Protein AF-A0A7S0SVK6-F1 (afdb_monomer_lite)

Radius of gyration: 20.69 Å; chains: 1; bounding box: 43×35×53 Å

Organism: NCBI:txid81844

Structure (mmCIF, N/CA/C/O backbone):
data_AF-A0A7S0SVK6-F1
#
_entry.id   AF-A0A7S0SVK6-F1
#
loop_
_atom_site.group_PDB
_atom_site.id
_atom_site.type_symbol
_atom_site.label_atom_id
_atom_site.label_alt_id
_atom_site.label_comp_id
_atom_site.label_asym_id
_atom_site.label_entity_id
_atom_site.label_seq_id
_atom_site.pdbx_PDB_ins_code
_atom_site.Cartn_x
_atom_site.Cartn_y
_atom_site.Cartn_z
_atom_site.occupancy
_atom_site.B_iso_or_equiv
_atom_site.auth_seq_id
_atom_site.auth_comp_id
_atom_site.auth_asym_id
_atom_site.auth_atom_id
_atom_site.pdbx_PDB_model_num
ATOM 1 N N . ALA A 1 1 ? 7.066 -21.966 -25.625 1.00 37.12 1 ALA A N 1
ATOM 2 C CA . ALA A 1 1 ? 6.124 -20.971 -25.089 1.00 37.12 1 ALA A CA 1
ATOM 3 C C . ALA A 1 1 ? 6.924 -19.694 -24.963 1.00 37.12 1 ALA A C 1
ATOM 5 O O . ALA A 1 1 ? 7.660 -19.529 -23.998 1.00 37.12 1 ALA A O 1
ATOM 6 N N . ASP A 1 2 ? 6.929 -18.924 -26.043 1.00 34.16 2 ASP A N 1
ATOM 7 C CA . ASP A 1 2 ? 7.675 -17.676 -26.149 1.00 34.16 2 ASP A CA 1
ATOM 8 C C . ASP A 1 2 ? 7.061 -16.615 -25.225 1.00 34.16 2 ASP A C 1
ATOM 10 O O . ASP A 1 2 ? 5.838 -16.610 -25.050 1.00 34.16 2 ASP A O 1
ATOM 14 N N . PRO A 1 3 ? 7.871 -15.734 -24.615 1.00 40.06 3 PRO A N 1
ATOM 15 C CA . PRO A 1 3 ? 7.344 -14.595 -23.880 1.00 40.06 3 PRO A CA 1
ATOM 16 C C . PRO A 1 3 ? 6.634 -13.667 -24.871 1.00 40.06 3 PRO A C 1
ATOM 18 O O . PRO A 1 3 ? 7.133 -13.448 -25.975 1.00 40.06 3 PRO A O 1
ATOM 21 N N . GLU A 1 4 ? 5.465 -13.148 -24.491 1.00 41.59 4 GLU A N 1
ATOM 22 C CA . GLU A 1 4 ? 4.710 -12.183 -25.291 1.00 41.59 4 GLU A CA 1
ATOM 23 C C . GLU A 1 4 ? 5.617 -11.022 -25.712 1.00 41.59 4 GLU A C 1
ATOM 25 O O . GLU A 1 4 ? 5.994 -10.155 -24.922 1.00 41.59 4 GLU A O 1
ATOM 30 N N . VAL A 1 5 ? 5.981 -11.026 -26.993 1.00 46.47 5 VAL A N 1
ATOM 31 C CA . VAL A 1 5 ? 6.586 -9.888 -27.670 1.00 46.47 5 VAL A CA 1
ATOM 32 C C . VAL A 1 5 ? 5.540 -8.779 -27.653 1.00 46.47 5 VAL A C 1
ATOM 34 O O . VAL A 1 5 ? 4.442 -8.951 -28.184 1.00 46.47 5 VAL A O 1
ATOM 37 N N . GLY A 1 6 ? 5.886 -7.669 -26.996 1.00 41.44 6 GLY A N 1
ATOM 38 C CA . GLY A 1 6 ? 5.045 -6.485 -26.857 1.00 41.44 6 GLY A CA 1
ATOM 39 C C . GLY A 1 6 ? 4.351 -6.110 -28.167 1.00 41.44 6 GLY A C 1
ATOM 40 O O . GLY A 1 6 ? 4.961 -6.119 -29.237 1.00 41.44 6 GLY A O 1
ATOM 41 N N . GLY A 1 7 ? 3.052 -5.830 -28.048 1.00 39.84 7 GLY A N 1
ATOM 42 C CA . GLY A 1 7 ? 2.105 -5.690 -29.147 1.00 39.84 7 GLY A CA 1
ATOM 43 C C . GLY A 1 7 ? 2.535 -4.746 -30.271 1.00 39.84 7 GLY A C 1
ATOM 44 O O . GLY A 1 7 ? 3.264 -3.774 -30.077 1.00 39.84 7 GLY A O 1
ATOM 45 N N . ALA A 1 8 ? 2.033 -5.070 -31.464 1.00 43.22 8 ALA A N 1
ATOM 46 C CA . ALA A 1 8 ? 2.307 -4.418 -32.735 1.00 43.22 8 ALA A CA 1
ATOM 47 C C . ALA A 1 8 ? 2.336 -2.879 -32.659 1.00 43.22 8 ALA A C 1
ATOM 49 O O . ALA A 1 8 ? 1.443 -2.220 -32.125 1.00 43.22 8 ALA A O 1
ATOM 50 N N . SER A 1 9 ? 3.384 -2.329 -33.266 1.00 50.06 9 SER A N 1
ATOM 51 C CA . SER A 1 9 ? 3.727 -0.917 -33.381 1.00 50.06 9 SER A CA 1
ATOM 52 C C . SER A 1 9 ? 2.661 -0.095 -34.117 1.00 50.06 9 SER A C 1
ATOM 54 O O . SER A 1 9 ? 2.775 0.152 -35.319 1.00 50.06 9 SER A O 1
ATOM 56 N N . ASN A 1 10 ? 1.658 0.409 -33.403 1.00 54.50 10 ASN A N 1
ATOM 57 C CA . ASN A 1 10 ? 0.976 1.624 -33.839 1.00 54.50 10 ASN A CA 1
ATOM 58 C C . ASN A 1 10 ? 1.903 2.796 -33.509 1.00 54.50 10 ASN A C 1
ATOM 60 O O . ASN A 1 10 ? 2.050 3.171 -32.347 1.00 54.50 10 ASN A O 1
ATOM 64 N N . ALA A 1 11 ? 2.586 3.329 -34.526 1.00 58.47 11 ALA A N 1
ATOM 65 C CA . ALA A 1 11 ? 3.457 4.485 -34.371 1.00 58.47 11 ALA A CA 1
ATOM 66 C C . ALA A 1 11 ? 2.649 5.636 -33.755 1.00 58.47 11 ALA A C 1
ATOM 68 O O . ALA A 1 11 ? 1.726 6.167 -34.375 1.00 58.47 11 ALA A O 1
ATOM 69 N N . LEU A 1 12 ? 2.971 5.987 -32.509 1.00 62.97 12 LEU A N 1
ATOM 70 C CA . LEU A 1 12 ? 2.343 7.110 -31.828 1.00 62.97 12 LEU A CA 1
ATOM 71 C C . LEU A 1 12 ? 2.578 8.379 -32.665 1.00 62.97 12 LEU A C 1
ATOM 73 O O . LEU A 1 12 ? 3.658 8.529 -33.240 1.00 62.97 12 LEU A O 1
ATOM 77 N N . PRO A 1 13 ? 1.618 9.318 -32.726 1.00 71.25 13 PRO A N 1
ATOM 78 C CA . PRO A 1 13 ? 1.714 10.519 -33.564 1.00 71.25 13 PRO A CA 1
ATOM 79 C C . PRO A 1 13 ? 2.940 11.402 -33.259 1.00 71.25 13 PRO A C 1
ATOM 81 O O . PRO A 1 13 ? 3.300 12.258 -34.059 1.00 71.25 13 PRO A O 1
ATOM 84 N N . CYS A 1 14 ? 3.614 11.175 -32.128 1.00 64.00 14 CYS A N 1
ATOM 85 C CA . CYS A 1 14 ? 4.846 11.842 -31.717 1.00 64.00 14 CYS A CA 1
ATOM 86 C C . CYS A 1 14 ? 6.124 10.998 -31.880 1.00 64.00 14 CYS A C 1
ATOM 88 O O . CYS A 1 14 ? 7.193 11.477 -31.514 1.00 64.00 14 CYS A O 1
ATOM 90 N N . ALA A 1 15 ? 6.064 9.780 -32.429 1.00 67.69 15 ALA A N 1
ATOM 91 C CA . ALA A 1 15 ? 7.202 8.856 -32.468 1.00 67.69 15 ALA A CA 1
ATOM 92 C C . ALA A 1 15 ? 8.444 9.438 -33.170 1.00 67.69 15 ALA A C 1
ATOM 94 O O . ALA A 1 15 ? 9.558 9.236 -32.700 1.00 67.69 15 ALA A O 1
ATOM 95 N N . GLY A 1 16 ? 8.264 10.227 -34.238 1.00 70.50 16 GLY A N 1
ATOM 96 C CA . GLY A 1 16 ? 9.367 10.907 -34.937 1.00 70.50 16 GLY A CA 1
ATOM 97 C C . GLY A 1 16 ? 10.017 12.056 -34.154 1.00 70.50 16 GLY A C 1
ATOM 98 O O . GLY A 1 16 ? 11.109 12.482 -34.510 1.00 70.50 16 GLY A O 1
ATOM 99 N N . ALA A 1 17 ? 9.365 12.541 -33.093 1.00 77.62 17 ALA A N 1
ATOM 100 C CA . ALA A 1 17 ? 9.877 13.573 -32.190 1.00 77.62 17 ALA A CA 1
ATOM 101 C C . ALA A 1 17 ? 10.479 12.988 -30.897 1.00 77.62 17 ALA A C 1
ATOM 103 O O . ALA A 1 17 ? 10.983 13.737 -30.057 1.00 77.62 17 ALA A O 1
ATOM 104 N N . ILE A 1 18 ? 10.434 11.660 -30.717 1.00 76.25 18 ILE A N 1
ATOM 105 C CA . ILE A 1 18 ? 11.098 10.979 -29.604 1.00 76.25 18 ILE A CA 1
ATOM 106 C C . ILE A 1 18 ? 12.582 10.887 -29.949 1.00 76.25 18 ILE A C 1
ATOM 108 O O . ILE A 1 18 ? 13.046 9.943 -30.586 1.00 76.25 18 ILE A O 1
ATOM 112 N N . HIS A 1 19 ? 13.333 11.898 -29.532 1.00 77.44 19 HIS A N 1
ATOM 113 C CA . HIS A 1 19 ? 14.784 11.864 -29.600 1.00 77.44 19 HIS A CA 1
ATOM 114 C C . HIS A 1 19 ? 15.341 11.281 -28.301 1.00 77.44 19 HIS A C 1
ATOM 116 O O . HIS A 1 19 ? 14.887 11.671 -27.219 1.00 77.44 19 HIS A O 1
ATOM 122 N N . PRO A 1 20 ? 16.333 10.375 -28.374 1.00 74.06 20 PRO A N 1
ATOM 123 C CA . PRO A 1 20 ? 17.065 9.995 -27.181 1.00 74.06 20 PRO A CA 1
ATOM 124 C C . PRO A 1 20 ? 17.692 11.259 -26.567 1.00 74.06 20 PRO A C 1
ATOM 126 O O . PRO A 1 20 ? 18.108 12.158 -27.308 1.00 74.06 20 PRO A O 1
ATOM 129 N N . PRO A 1 21 ? 17.773 11.358 -25.228 1.00 82.31 21 PRO A N 1
ATOM 130 C CA . PRO A 1 21 ? 18.509 12.434 -24.579 1.00 82.31 21 PRO A CA 1
ATOM 131 C C . PRO A 1 21 ? 19.908 12.555 -25.192 1.00 82.31 21 PRO A C 1
ATOM 133 O O . PRO A 1 21 ? 20.553 11.540 -25.446 1.00 82.31 21 PRO A O 1
ATOM 136 N N . ALA A 1 22 ? 20.404 13.778 -25.398 1.00 81.75 22 ALA A N 1
ATOM 137 C CA . ALA A 1 22 ? 21.686 14.016 -26.077 1.00 81.75 22 ALA A CA 1
ATOM 138 C C . ALA A 1 22 ? 22.889 13.298 -25.424 1.00 81.75 22 ALA A C 1
ATOM 140 O O . ALA A 1 22 ? 23.917 13.106 -26.063 1.00 81.75 22 ALA A O 1
ATOM 141 N N . GLN A 1 23 ? 22.758 12.905 -24.155 1.00 83.75 23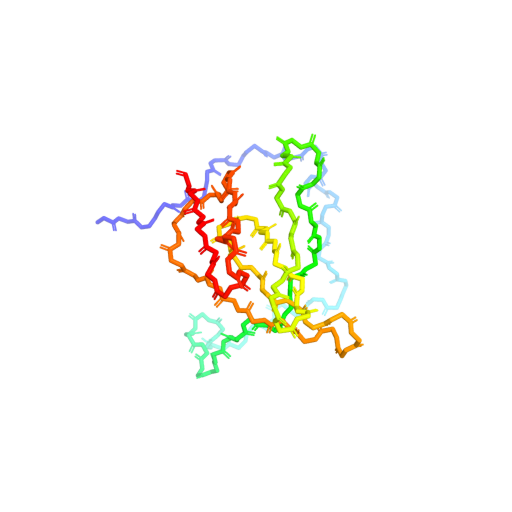 GLN A N 1
ATOM 142 C CA . GLN A 1 23 ? 23.772 12.198 -23.371 1.00 83.75 23 GLN A CA 1
ATOM 143 C C . GLN A 1 23 ? 23.442 10.716 -23.148 1.00 83.75 23 GLN A C 1
ATOM 145 O O . GLN A 1 23 ? 24.060 10.080 -22.298 1.00 83.75 23 GLN A O 1
ATOM 150 N N . TYR A 1 24 ? 22.461 10.155 -23.858 1.00 77.75 24 TYR A N 1
ATOM 151 C CA . TYR A 1 24 ? 22.142 8.740 -23.727 1.00 77.75 24 TYR A CA 1
ATOM 152 C C . TYR A 1 24 ? 23.311 7.898 -24.269 1.00 77.75 24 TYR A C 1
ATOM 154 O O . TYR A 1 24 ? 23.646 8.020 -25.451 1.00 77.75 24 TYR A O 1
ATOM 162 N N . PRO A 1 25 ? 23.962 7.066 -23.439 1.00 79.00 25 PRO A N 1
ATOM 163 C CA . PRO A 1 25 ? 25.093 6.269 -23.887 1.00 79.00 25 PRO A CA 1
ATOM 164 C C . PRO A 1 25 ? 24.620 5.212 -24.890 1.00 79.00 25 PRO A C 1
ATOM 166 O O . PRO A 1 25 ? 23.769 4.384 -24.582 1.00 79.00 25 PRO A O 1
ATOM 169 N N . THR A 1 26 ? 25.188 5.234 -26.096 1.00 78.56 26 THR A N 1
ATOM 170 C CA . THR A 1 26 ? 24.905 4.258 -27.166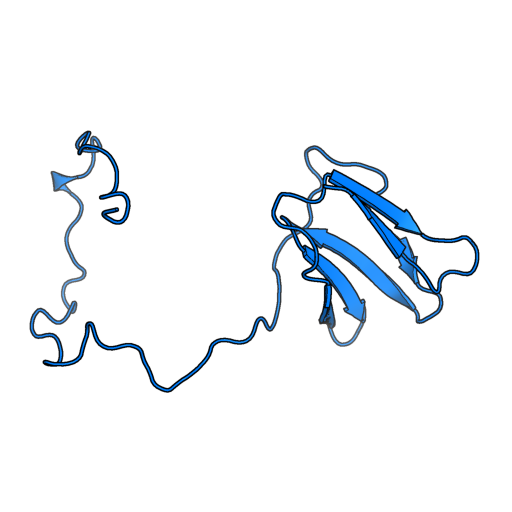 1.00 78.56 26 THR A CA 1
ATOM 171 C C . THR A 1 26 ? 25.732 2.978 -27.036 1.00 78.56 26 THR A C 1
ATOM 173 O O . THR A 1 26 ? 25.447 1.974 -27.684 1.00 78.56 26 THR A O 1
ATOM 176 N N . THR A 1 27 ? 26.762 3.000 -26.190 1.00 82.38 27 THR A N 1
ATOM 177 C CA . THR A 1 27 ? 27.569 1.836 -25.830 1.00 82.38 27 THR A CA 1
ATOM 178 C C . THR A 1 27 ? 27.066 1.266 -24.511 1.00 82.38 27 THR A C 1
ATOM 180 O O . THR A 1 27 ? 27.316 1.837 -23.448 1.00 82.38 27 THR A O 1
ATOM 183 N N . HIS A 1 28 ? 26.368 0.137 -24.576 1.00 80.69 28 HIS A N 1
ATOM 184 C CA . HIS A 1 28 ? 25.962 -0.605 -23.387 1.00 80.69 28 HIS A CA 1
ATOM 185 C C . HIS A 1 28 ? 27.083 -1.559 -22.936 1.00 80.69 28 HIS A C 1
ATOM 187 O O . HIS A 1 28 ? 27.825 -2.073 -23.781 1.00 80.69 28 HIS A O 1
ATOM 193 N N . PRO A 1 29 ? 27.220 -1.821 -21.624 1.00 83.88 29 PRO A N 1
ATOM 194 C CA . PRO A 1 29 ? 28.046 -2.916 -21.122 1.00 83.88 29 PRO A CA 1
ATOM 195 C C . PRO A 1 29 ? 27.668 -4.246 -21.792 1.00 83.88 29 PRO A C 1
ATOM 197 O O . PRO A 1 29 ? 26.509 -4.463 -22.147 1.00 83.88 29 PRO A O 1
ATOM 200 N N . LYS A 1 30 ? 28.636 -5.154 -21.975 1.00 85.12 30 LYS A N 1
ATOM 201 C CA . LYS A 1 30 ? 28.404 -6.455 -22.645 1.00 85.12 30 LYS A CA 1
ATOM 202 C C . LYS A 1 30 ? 27.377 -7.331 -21.917 1.00 85.12 30 LYS A C 1
ATOM 204 O O . LYS A 1 30 ? 26.779 -8.212 -22.524 1.00 85.12 30 LYS A O 1
ATOM 209 N N . ASP A 1 31 ? 27.200 -7.082 -20.632 1.00 86.06 31 ASP A N 1
ATOM 210 C CA . ASP A 1 31 ? 26.340 -7.764 -19.674 1.00 86.06 31 ASP A CA 1
ATOM 211 C C . ASP A 1 31 ? 25.058 -6.978 -19.358 1.00 86.06 31 ASP A C 1
ATOM 213 O O . ASP A 1 31 ? 24.331 -7.347 -18.447 1.00 86.06 31 ASP A O 1
ATOM 217 N N . ALA A 1 32 ? 24.718 -5.937 -20.126 1.00 84.94 32 ALA A N 1
ATOM 218 C CA . ALA A 1 32 ? 23.530 -5.114 -19.867 1.00 84.94 32 ALA A CA 1
ATOM 219 C C . ALA A 1 32 ? 22.194 -5.890 -19.862 1.00 84.94 32 ALA A C 1
ATOM 221 O O . ALA A 1 32 ? 21.211 -5.409 -19.307 1.00 84.94 32 ALA A O 1
ATOM 222 N N . ALA A 1 33 ? 22.148 -7.069 -20.491 1.00 85.81 33 ALA A N 1
ATOM 223 C CA . ALA A 1 33 ? 20.985 -7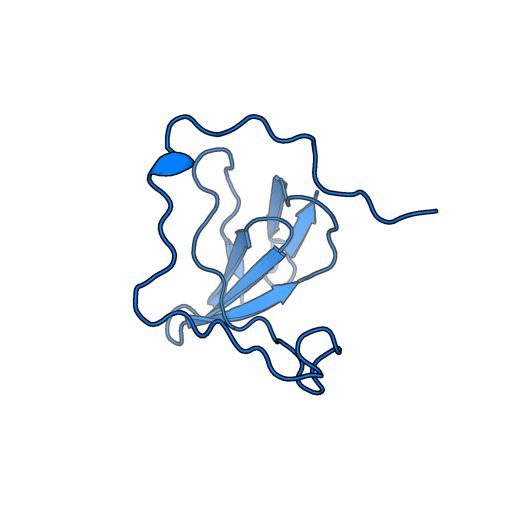.961 -20.494 1.00 85.81 33 ALA A CA 1
ATOM 224 C C . ALA A 1 33 ? 21.041 -9.052 -19.406 1.00 85.81 33 ALA A C 1
ATOM 226 O O . ALA A 1 33 ? 20.095 -9.830 -19.273 1.00 85.81 33 ALA A O 1
ATOM 227 N N . ALA A 1 34 ? 22.146 -9.157 -18.663 1.00 92.00 34 ALA A N 1
ATOM 228 C CA . ALA A 1 34 ? 22.255 -10.088 -17.551 1.00 92.00 34 ALA A CA 1
ATOM 229 C C . ALA A 1 34 ? 21.379 -9.614 -16.382 1.00 92.00 34 ALA A C 1
ATOM 231 O O . ALA A 1 34 ? 21.163 -8.417 -16.192 1.00 92.00 34 ALA A O 1
ATOM 232 N N . CYS A 1 35 ? 20.870 -10.559 -15.588 1.00 90.56 35 CYS A N 1
ATOM 233 C CA . CYS A 1 35 ? 20.195 -10.203 -14.345 1.00 90.56 35 CYS A CA 1
ATOM 234 C C . CYS A 1 35 ? 21.210 -9.531 -13.405 1.00 90.56 35 CYS A C 1
ATOM 236 O O . CYS A 1 35 ? 22.279 -10.108 -13.198 1.00 90.56 35 CYS A O 1
ATOM 238 N N . PRO A 1 36 ? 20.897 -8.360 -12.825 1.00 91.31 36 PRO A N 1
ATOM 239 C CA . PRO A 1 36 ? 21.717 -7.777 -11.770 1.00 91.31 36 PRO A CA 1
ATOM 240 C C . PRO A 1 36 ? 21.795 -8.706 -10.553 1.00 91.31 36 PRO A C 1
ATOM 242 O O . PRO A 1 36 ? 20.834 -9.420 -10.258 1.00 91.31 36 PRO A O 1
ATOM 245 N N . ASP A 1 37 ? 22.908 -8.645 -9.822 1.00 92.56 37 ASP A N 1
ATOM 246 C CA . ASP A 1 37 ? 23.065 -9.342 -8.536 1.00 92.56 37 ASP A CA 1
ATOM 247 C C . ASP A 1 37 ? 22.229 -8.688 -7.418 1.00 92.56 37 ASP A C 1
ATOM 249 O O . ASP A 1 37 ? 21.871 -9.327 -6.425 1.00 92.56 37 ASP A O 1
ATOM 253 N N . ASP A 1 38 ? 21.900 -7.404 -7.584 1.00 93.44 38 ASP A N 1
ATOM 254 C CA . ASP A 1 38 ? 21.096 -6.637 -6.642 1.00 93.44 38 ASP A CA 1
ATOM 255 C C . ASP A 1 38 ? 19.603 -6.971 -6.743 1.00 93.44 38 ASP A C 1
ATOM 257 O O . ASP A 1 38 ? 19.059 -7.280 -7.804 1.00 93.44 38 ASP A O 1
ATOM 261 N N . THR A 1 39 ? 18.900 -6.825 -5.619 1.00 94.38 39 THR A N 1
ATOM 262 C CA . THR A 1 39 ? 17.445 -7.001 -5.554 1.00 94.38 39 THR A CA 1
ATOM 263 C C . THR A 1 39 ? 16.754 -5.708 -5.149 1.00 94.38 39 THR A C 1
ATOM 265 O O . THR A 1 39 ? 17.287 -4.891 -4.399 1.00 94.38 39 THR A O 1
ATOM 268 N N . LEU A 1 40 ? 15.529 -5.523 -5.637 1.00 94.31 40 LEU A N 1
ATOM 269 C CA . LEU A 1 40 ? 14.708 -4.372 -5.287 1.00 94.31 40 LEU A CA 1
ATOM 270 C C . LEU A 1 40 ? 13.786 -4.709 -4.121 1.00 94.31 40 LEU A C 1
ATOM 272 O O . LEU A 1 40 ? 13.120 -5.747 -4.092 1.00 94.31 40 LEU A O 1
ATOM 276 N N . LYS A 1 41 ? 13.690 -3.775 -3.178 1.00 95.06 41 LYS A N 1
ATOM 277 C CA . LYS A 1 41 ? 12.738 -3.835 -2.074 1.00 95.06 41 LYS A CA 1
ATOM 278 C C . LYS A 1 41 ? 11.809 -2.636 -2.148 1.00 95.06 41 LYS A C 1
ATOM 280 O O . LYS A 1 41 ? 12.256 -1.501 -2.253 1.00 95.06 41 LYS A O 1
ATOM 285 N N . LEU A 1 42 ? 10.509 -2.899 -2.047 1.00 95.94 42 LEU A N 1
ATOM 286 C CA . LEU A 1 42 ? 9.518 -1.838 -1.950 1.00 95.94 42 LEU A CA 1
ATOM 287 C C . LEU A 1 42 ? 9.714 -1.065 -0.639 1.00 95.94 42 LEU A C 1
ATOM 289 O O . LEU A 1 42 ? 9.642 -1.652 0.442 1.00 95.94 42 LEU A O 1
ATOM 293 N N . GLU A 1 43 ? 9.952 0.239 -0.754 1.00 97.06 43 GLU A N 1
ATOM 294 C CA . GLU A 1 43 ? 10.123 1.143 0.387 1.00 97.06 43 GLU A CA 1
ATOM 295 C C . GLU A 1 43 ? 8.845 1.929 0.689 1.00 97.06 43 GLU A C 1
ATOM 297 O O . GLU A 1 43 ? 8.420 2.011 1.842 1.00 97.06 43 GLU A O 1
ATOM 302 N N . PHE A 1 44 ? 8.218 2.492 -0.345 1.00 97.88 44 PHE A N 1
ATOM 303 C CA . PHE A 1 44 ? 7.083 3.392 -0.189 1.00 97.88 44 PHE A CA 1
ATOM 304 C C . PHE A 1 44 ? 6.176 3.357 -1.421 1.00 97.88 44 PHE A C 1
ATOM 306 O O . PHE A 1 44 ? 6.651 3.314 -2.556 1.00 97.88 44 PHE A O 1
ATOM 313 N N . VAL A 1 45 ? 4.867 3.417 -1.194 1.00 97.69 45 VAL A N 1
ATOM 314 C CA . VAL A 1 45 ? 3.850 3.603 -2.231 1.00 97.69 45 VAL A CA 1
ATOM 315 C C . VAL A 1 45 ? 3.286 5.012 -2.130 1.00 97.69 45 VAL A C 1
ATOM 317 O O . VAL A 1 45 ? 2.840 5.451 -1.066 1.00 97.69 45 VAL A O 1
ATOM 320 N N . HIS A 1 46 ? 3.302 5.721 -3.256 1.00 96.94 46 HIS A N 1
ATOM 321 C CA . HIS A 1 46 ? 2.697 7.037 -3.391 1.00 96.94 46 HIS A CA 1
ATOM 322 C C . HIS A 1 46 ? 1.283 6.911 -3.957 1.00 96.94 46 HIS A C 1
ATOM 324 O O . HIS A 1 46 ? 1.077 6.283 -4.990 1.00 96.94 46 HIS A O 1
ATOM 330 N N . GLY A 1 47 ? 0.326 7.566 -3.300 1.00 95.12 47 GLY A N 1
ATOM 331 C CA . GLY A 1 47 ? -1.067 7.614 -3.734 1.00 95.12 47 GLY A CA 1
ATOM 332 C C . GLY A 1 47 ? -2.016 6.823 -2.837 1.00 95.12 47 GLY A C 1
ATOM 333 O O . GLY A 1 47 ? -1.612 6.014 -2.005 1.00 95.12 47 GLY A O 1
ATOM 334 N N . TYR A 1 48 ? -3.302 7.114 -3.003 1.00 95.69 48 TYR A N 1
ATOM 335 C CA . TYR A 1 48 ? -4.418 6.475 -2.316 1.00 95.69 48 TYR A CA 1
ATOM 336 C C . TYR A 1 48 ? -5.589 6.394 -3.298 1.00 95.69 48 TYR A C 1
ATOM 338 O O . TYR A 1 48 ? -5.887 7.372 -3.993 1.00 95.69 48 TYR A O 1
ATOM 346 N N . ARG A 1 49 ? -6.245 5.232 -3.380 1.00 94.94 49 ARG A N 1
ATOM 347 C CA . ARG A 1 49 ? -7.376 5.020 -4.289 1.00 94.94 49 ARG A CA 1
ATOM 348 C C . ARG A 1 49 ? -8.642 5.667 -3.710 1.00 94.94 49 ARG A C 1
ATOM 350 O O . ARG A 1 49 ? -9.375 5.042 -2.951 1.00 94.94 49 ARG A O 1
ATOM 357 N N . ALA A 1 50 ? -8.866 6.935 -4.058 1.00 94.00 50 ALA A N 1
ATOM 358 C CA . ALA A 1 50 ? -10.016 7.732 -3.608 1.00 94.00 50 ALA A CA 1
ATOM 359 C C . ALA A 1 50 ? -11.098 7.960 -4.678 1.00 94.00 50 ALA A C 1
ATOM 361 O O . ALA A 1 50 ? -12.169 8.462 -4.356 1.00 94.00 50 ALA A O 1
ATOM 362 N N . HIS A 1 51 ? -10.794 7.692 -5.951 1.00 94.56 51 HIS A N 1
ATOM 363 C CA . HIS A 1 51 ? -11.618 8.137 -7.080 1.00 94.56 51 HIS A CA 1
ATOM 364 C C . HIS A 1 51 ? -12.782 7.184 -7.396 1.00 94.56 51 HIS A C 1
ATOM 366 O O . HIS A 1 51 ? -13.828 7.631 -7.857 1.00 94.56 51 HIS A O 1
ATOM 372 N N . ASP A 1 52 ? -12.606 5.894 -7.123 1.00 93.94 52 ASP A N 1
ATOM 373 C CA . ASP A 1 52 ? -13.519 4.801 -7.474 1.00 93.94 52 ASP A CA 1
ATOM 374 C C . ASP A 1 52 ? -13.764 3.815 -6.310 1.00 93.94 52 ASP A C 1
ATOM 376 O O . ASP A 1 52 ? -14.514 2.853 -6.458 1.00 93.94 52 ASP A O 1
ATOM 380 N N . ALA A 1 53 ? -13.184 4.071 -5.132 1.00 91.81 53 ALA A N 1
ATOM 381 C CA . ALA A 1 53 ? -13.332 3.253 -3.930 1.00 91.81 53 ALA A CA 1
ATOM 382 C C . ALA A 1 53 ? -13.811 4.086 -2.730 1.00 91.81 53 ALA A C 1
ATOM 384 O O . ALA A 1 53 ? -13.612 5.300 -2.656 1.00 91.81 53 ALA A O 1
ATOM 385 N N . ARG A 1 54 ? -14.465 3.421 -1.772 1.00 94.50 54 ARG A N 1
ATOM 386 C CA . ARG A 1 54 ? -14.978 4.024 -0.532 1.00 94.50 54 ARG A CA 1
ATOM 387 C C . ARG A 1 54 ? -14.752 3.093 0.651 1.00 94.50 54 ARG A C 1
ATOM 389 O O . ARG A 1 54 ? -14.627 1.888 0.469 1.00 94.50 54 ARG A O 1
ATOM 396 N N . HIS A 1 55 ? -14.792 3.651 1.863 1.00 94.62 55 HIS A N 1
ATOM 397 C CA . HIS A 1 55 ? -14.638 2.899 3.120 1.00 94.62 55 HIS A CA 1
ATOM 398 C C . HIS A 1 55 ? -13.359 2.042 3.167 1.00 94.62 55 HIS A C 1
ATOM 400 O O . HIS A 1 55 ? -13.351 0.941 3.702 1.00 94.62 55 HIS A O 1
ATOM 406 N N . ASN A 1 56 ? -12.269 2.563 2.612 1.00 96.06 56 ASN A N 1
ATOM 407 C CA . ASN A 1 56 ? -11.024 1.836 2.389 1.00 96.06 56 ASN A CA 1
ATOM 408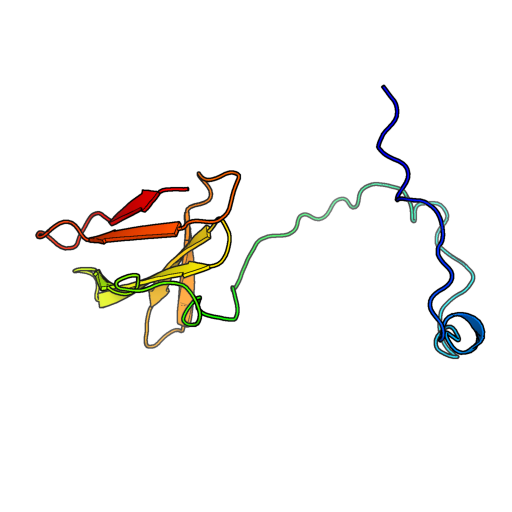 C C . ASN A 1 56 ? -9.802 2.472 3.080 1.00 96.06 56 ASN A C 1
ATOM 410 O O . ASN A 1 56 ? -8.659 2.247 2.681 1.00 96.06 56 ASN A O 1
ATOM 414 N N . LEU A 1 57 ? -10.052 3.244 4.140 1.00 97.12 57 LEU A N 1
ATOM 415 C CA . LEU A 1 57 ? -9.054 3.791 5.056 1.00 97.12 57 LEU A CA 1
ATOM 416 C C . LEU A 1 57 ? -9.552 3.614 6.496 1.00 97.12 57 LEU A C 1
ATOM 418 O O . LEU A 1 57 ? -10.668 4.018 6.821 1.00 97.12 57 LEU A O 1
ATOM 422 N N . ALA A 1 58 ? -8.722 3.041 7.363 1.00 97.56 58 ALA A N 1
ATOM 423 C CA . ALA A 1 58 ? -9.029 2.858 8.780 1.00 97.56 58 ALA A CA 1
ATOM 424 C C . ALA A 1 58 ? -7.786 3.060 9.655 1.00 97.56 58 ALA A C 1
ATOM 426 O O . ALA A 1 58 ? -6.659 2.888 9.198 1.00 97.56 58 ALA A O 1
ATOM 427 N N . TYR A 1 59 ? -7.990 3.380 10.932 1.00 97.62 59 TYR A N 1
ATOM 428 C CA . TYR A 1 59 ? -6.924 3.333 11.932 1.00 97.62 59 TYR A CA 1
ATOM 429 C C . TYR A 1 59 ? -6.890 1.961 12.599 1.00 97.62 59 TYR A C 1
ATOM 431 O O . TYR A 1 59 ? -7.904 1.489 13.115 1.00 97.62 59 TYR A O 1
ATOM 439 N N . ALA A 1 60 ? -5.716 1.339 12.629 1.00 97.75 60 ALA A N 1
ATOM 440 C CA . ALA A 1 60 ? -5.470 0.194 13.491 1.00 97.75 60 ALA A CA 1
ATOM 441 C C . ALA A 1 60 ? -5.363 0.638 14.957 1.00 97.75 60 ALA A C 1
ATOM 443 O O . ALA A 1 60 ? -5.003 1.778 15.260 1.00 97.75 60 ALA A O 1
ATOM 444 N N . LYS A 1 61 ? -5.568 -0.297 15.888 1.00 97.44 61 LYS A N 1
ATOM 445 C CA . LYS A 1 61 ? -5.362 -0.097 17.332 1.00 97.44 61 LYS A CA 1
ATOM 446 C C . LYS A 1 61 ? -3.940 0.379 17.661 1.00 97.44 61 LYS A C 1
ATOM 448 O O . LYS A 1 61 ? -3.733 1.079 18.645 1.00 97.44 61 LYS A O 1
ATOM 453 N N . SER A 1 62 ? -2.965 0.027 16.824 1.00 96.12 62 SER A N 1
ATOM 454 C CA . SER A 1 62 ? -1.577 0.493 16.912 1.00 96.12 62 SER A CA 1
ATOM 455 C C . SER A 1 62 ? -1.376 1.951 16.466 1.00 96.12 62 SER A C 1
ATOM 457 O O . SER A 1 62 ? -0.243 2.424 16.465 1.00 96.12 62 SER A O 1
ATOM 459 N N . GLY A 1 63 ? -2.426 2.647 16.020 1.00 97.06 63 GLY A N 1
ATOM 460 C CA . GLY A 1 63 ? -2.365 4.012 15.489 1.00 97.06 63 GLY A CA 1
ATOM 461 C C . GLY A 1 63 ? -1.890 4.113 14.035 1.00 97.06 63 GLY A C 1
ATOM 462 O O . GLY A 1 63 ? -1.742 5.220 13.518 1.00 97.06 63 GLY A O 1
ATOM 463 N N . HIS A 1 64 ? -1.650 2.984 13.362 1.00 98.06 64 HIS A N 1
ATOM 464 C CA . HIS A 1 64 ? -1.260 2.968 11.952 1.00 98.06 64 HIS A CA 1
ATOM 465 C C . HIS A 1 64 ? -2.471 3.215 11.046 1.00 98.06 64 HIS A C 1
ATOM 467 O O . HIS A 1 64 ? -3.583 2.780 11.341 1.00 98.06 64 HIS A O 1
ATOM 473 N N . LEU A 1 65 ? -2.233 3.894 9.928 1.00 97.94 65 LEU A N 1
ATOM 474 C CA . LEU A 1 65 ? -3.187 4.089 8.843 1.00 97.94 65 LEU A CA 1
ATOM 475 C C . LEU A 1 65 ? -3.191 2.845 7.954 1.00 97.94 65 LEU A C 1
ATOM 477 O O . LEU A 1 65 ? -2.171 2.541 7.337 1.00 97.94 65 LEU A O 1
ATOM 481 N N . CYS A 1 66 ? -4.321 2.156 7.874 1.00 98.19 66 CYS A N 1
ATOM 482 C CA . CYS A 1 66 ? -4.525 0.975 7.044 1.00 98.19 66 CYS A CA 1
ATOM 483 C C . CYS A 1 66 ? -5.357 1.333 5.809 1.00 98.19 66 CYS A C 1
ATOM 485 O O . CYS A 1 66 ? -6.496 1.775 5.950 1.00 98.19 66 CYS A O 1
ATOM 487 N N . TYR A 1 67 ? -4.793 1.142 4.619 1.00 98.25 67 TYR A N 1
ATOM 488 C CA . TYR A 1 67 ? -5.436 1.392 3.322 1.00 98.25 67 TYR A CA 1
ATOM 489 C C . TYR A 1 67 ? -4.850 0.466 2.250 1.00 98.25 67 TYR A C 1
ATOM 491 O O . TYR A 1 67 ? -3.991 -0.362 2.553 1.00 98.25 67 TYR A O 1
ATOM 499 N N . HIS A 1 68 ? -5.301 0.589 1.003 1.00 97.94 68 HIS A N 1
ATOM 500 C CA . HIS A 1 68 ? -4.741 -0.155 -0.126 1.00 97.94 68 HIS A CA 1
ATOM 501 C C . HIS A 1 68 ? -4.413 0.754 -1.316 1.00 97.94 68 HIS A C 1
ATOM 503 O O . HIS A 1 68 ? -4.952 1.859 -1.451 1.00 97.94 68 HIS A O 1
ATOM 509 N N . ALA A 1 69 ? -3.517 0.272 -2.172 1.00 97.25 69 ALA A N 1
ATOM 510 C CA . ALA A 1 69 ? -3.215 0.843 -3.478 1.00 97.25 69 ALA A CA 1
ATOM 511 C C . ALA A 1 69 ? -2.771 -0.285 -4.422 1.00 97.25 69 ALA A C 1
ATOM 513 O O . ALA A 1 69 ? -1.883 -1.061 -4.069 1.00 97.25 69 ALA A O 1
ATOM 514 N N . ALA A 1 70 ? -3.389 -0.368 -5.604 1.00 95.88 70 ALA A N 1
ATOM 515 C CA . ALA A 1 70 ? -3.281 -1.531 -6.492 1.00 95.88 70 ALA A CA 1
ATOM 516 C C . ALA A 1 70 ? -3.563 -2.847 -5.726 1.00 95.88 70 ALA A C 1
ATOM 518 O O . ALA A 1 70 ? -4.434 -2.875 -4.854 1.00 95.88 70 ALA A O 1
ATOM 519 N N . ALA A 1 71 ? -2.785 -3.900 -5.973 1.00 97.19 71 ALA A N 1
ATOM 520 C CA . ALA A 1 71 ? -2.847 -5.191 -5.279 1.00 97.19 71 ALA A CA 1
ATOM 521 C C . ALA A 1 71 ? -2.255 -5.197 -3.846 1.00 97.19 71 ALA A C 1
ATOM 523 O O . ALA A 1 71 ? -2.010 -6.257 -3.264 1.00 97.19 71 ALA A O 1
ATOM 524 N N . LEU A 1 72 ? -1.943 -4.032 -3.261 1.00 97.81 72 LEU A N 1
ATOM 525 C CA . LEU A 1 72 ? -1.147 -3.943 -2.035 1.00 97.81 72 LEU A CA 1
ATOM 526 C C . LEU A 1 72 ? -1.929 -3.389 -0.844 1.00 97.81 72 LEU A C 1
ATOM 528 O O . LEU A 1 72 ? -2.425 -2.261 -0.878 1.00 97.81 72 LEU A O 1
ATOM 532 N N . GLY A 1 73 ? -1.951 -4.145 0.255 1.00 97.88 73 GLY A N 1
ATOM 533 C CA . GLY A 1 73 ? -2.394 -3.644 1.557 1.00 97.88 73 GLY A CA 1
ATOM 534 C C . GLY A 1 73 ? -1.267 -2.882 2.254 1.00 97.88 73 GLY A C 1
ATOM 535 O O . GLY A 1 73 ? -0.133 -3.359 2.297 1.00 97.88 73 GLY A O 1
ATOM 536 N N . ILE A 1 74 ? -1.557 -1.706 2.806 1.00 98.38 74 ILE A N 1
ATOM 537 C CA . ILE A 1 74 ? -0.566 -0.799 3.395 1.00 98.38 74 ILE A CA 1
ATOM 538 C C . ILE A 1 74 ? -0.969 -0.465 4.832 1.00 98.38 74 ILE A C 1
ATOM 540 O O . ILE A 1 74 ? -2.080 -0.000 5.075 1.00 98.38 74 ILE A O 1
ATOM 544 N N . ALA A 1 75 ? -0.042 -0.638 5.775 1.00 98.06 75 ALA A N 1
ATOM 545 C CA . ALA A 1 75 ? -0.128 -0.091 7.127 1.00 98.06 75 ALA A CA 1
ATOM 546 C C . ALA A 1 75 ? 0.996 0.935 7.335 1.00 98.06 75 ALA A C 1
ATOM 548 O O . ALA A 1 75 ? 2.181 0.591 7.334 1.00 98.06 75 ALA A O 1
ATOM 549 N N . MET A 1 76 ? 0.626 2.208 7.488 1.00 98.38 76 MET A N 1
ATOM 550 C CA . MET A 1 76 ? 1.553 3.338 7.551 1.00 98.38 76 MET A CA 1
ATOM 551 C C . MET A 1 76 ? 1.530 4.012 8.920 1.00 98.38 76 MET A C 1
ATOM 553 O O . MET A 1 76 ? 0.473 4.386 9.425 1.00 98.38 76 MET A O 1
ATOM 557 N N . HIS A 1 77 ? 2.702 4.250 9.500 1.00 98.06 77 HIS A N 1
ATOM 558 C CA . HIS A 1 77 ? 2.809 5.070 10.702 1.00 98.06 77 HIS A CA 1
ATOM 559 C C . HIS A 1 77 ? 2.592 6.554 10.339 1.00 98.06 77 HIS A C 1
ATOM 561 O O . HIS A 1 77 ? 3.330 7.081 9.504 1.00 98.06 77 HIS A O 1
ATOM 567 N N . PRO A 1 78 ? 1.651 7.281 10.970 1.00 96.50 78 PRO A N 1
ATOM 568 C CA . PRO A 1 78 ? 1.277 8.635 10.543 1.00 96.50 78 PRO A CA 1
ATOM 569 C C . PRO A 1 78 ? 2.414 9.659 10.687 1.00 96.50 78 PRO A C 1
ATOM 571 O O . PRO A 1 78 ? 2.623 10.467 9.788 1.00 96.50 78 PRO A O 1
ATOM 574 N N . THR A 1 79 ? 3.188 9.593 11.778 1.00 96.75 79 THR A N 1
ATOM 575 C CA . THR A 1 79 ? 4.296 10.533 12.040 1.00 96.75 79 THR A CA 1
ATOM 576 C C . THR A 1 79 ? 5.576 10.201 11.277 1.00 96.75 79 THR A C 1
ATOM 578 O O . THR A 1 79 ? 6.120 11.049 10.583 1.00 96.75 79 THR A O 1
ATOM 581 N N . THR A 1 80 ? 6.077 8.965 11.391 1.00 97.69 80 THR A N 1
ATOM 582 C CA . THR A 1 80 ? 7.344 8.566 10.752 1.00 97.69 80 THR A CA 1
ATOM 583 C C . THR A 1 80 ? 7.193 8.267 9.266 1.00 97.69 80 THR A C 1
ATOM 585 O O . THR A 1 80 ? 8.198 8.094 8.583 1.00 97.69 80 THR A O 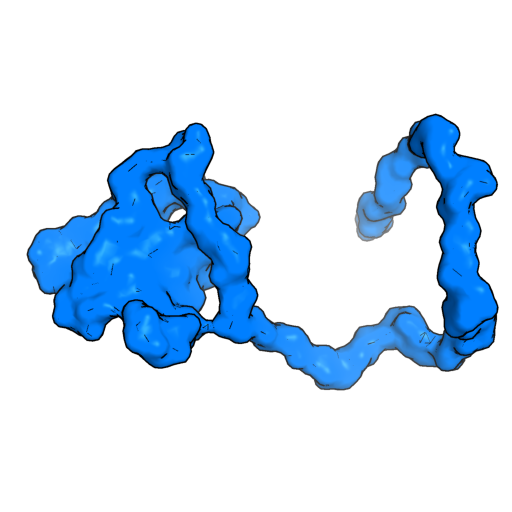1
ATOM 588 N N . ARG A 1 81 ? 5.949 8.162 8.774 1.00 96.94 81 ARG A N 1
ATOM 589 C CA . ARG A 1 81 ? 5.592 7.825 7.390 1.00 96.94 81 ARG A CA 1
ATOM 590 C C . ARG A 1 81 ? 6.129 6.463 6.931 1.00 96.94 81 ARG A C 1
ATOM 592 O O . ARG A 1 81 ? 6.028 6.141 5.758 1.00 96.94 81 ARG A O 1
ATOM 599 N N . LYS A 1 82 ? 6.645 5.619 7.828 1.00 98.12 82 LYS A N 1
ATOM 600 C CA . LYS A 1 82 ? 7.098 4.267 7.474 1.00 98.12 82 LYS A CA 1
ATOM 601 C C . LYS A 1 82 ? 5.910 3.390 7.091 1.00 98.12 82 LYS A C 1
ATOM 603 O O . LYS A 1 82 ? 4.894 3.404 7.788 1.00 98.12 82 LYS A O 1
ATOM 608 N N . GLN A 1 83 ? 6.054 2.632 6.007 1.00 98.31 83 GLN A N 1
ATOM 609 C CA . GLN A 1 83 ? 5.028 1.735 5.483 1.00 98.31 83 GLN A CA 1
ATOM 610 C C . GLN A 1 83 ? 5.425 0.270 5.678 1.00 98.31 83 GLN A C 1
ATOM 612 O O . GLN A 1 83 ? 6.595 -0.102 5.591 1.00 98.31 83 GLN A O 1
ATOM 617 N N . THR A 1 84 ? 4.423 -0.559 5.941 1.00 97.62 84 THR A N 1
ATOM 618 C CA . THR A 1 84 ? 4.513 -2.022 5.929 1.00 97.62 84 THR A CA 1
ATOM 619 C C . THR A 1 84 ? 3.436 -2.566 5.003 1.00 97.62 84 THR A C 1
ATOM 621 O O . THR A 1 84 ? 2.378 -1.951 4.859 1.00 97.62 84 THR A O 1
ATOM 624 N N . PHE A 1 85 ? 3.728 -3.685 4.340 1.00 98.12 85 PHE A N 1
ATOM 625 C CA . PHE A 1 85 ? 3.002 -4.105 3.146 1.00 98.12 85 PHE A CA 1
ATOM 626 C C . PHE A 1 85 ? 2.487 -5.539 3.244 1.00 98.12 85 PHE A C 1
ATOM 628 O O . PHE A 1 85 ? 3.219 -6.436 3.660 1.00 98.12 85 PHE A O 1
ATOM 635 N N . PHE A 1 86 ? 1.259 -5.756 2.778 1.00 97.75 86 PHE A N 1
ATOM 636 C CA . PHE A 1 86 ? 0.666 -7.066 2.534 1.00 97.75 86 PHE A CA 1
ATOM 637 C C . PHE A 1 86 ? 0.586 -7.318 1.022 1.00 97.75 86 PHE A C 1
ATOM 639 O O . PHE A 1 86 ? -0.018 -6.525 0.304 1.00 97.75 86 PHE A O 1
ATOM 646 N N . ARG A 1 87 ? 1.209 -8.410 0.555 1.00 96.81 87 ARG A N 1
ATOM 647 C CA . ARG A 1 87 ? 1.434 -8.762 -0.866 1.00 96.81 87 ARG A CA 1
ATOM 648 C C . ARG A 1 87 ? 0.718 -10.054 -1.293 1.00 96.81 87 ARG A C 1
ATOM 650 O O . ARG A 1 87 ? 1.259 -10.822 -2.077 1.00 96.81 87 ARG A O 1
ATOM 657 N N . GLY A 1 88 ? -0.428 -10.354 -0.687 1.00 97.06 88 GLY A N 1
ATOM 658 C CA . GLY A 1 88 ? -1.130 -11.621 -0.921 1.00 97.06 88 GLY A CA 1
ATOM 659 C C . GLY A 1 88 ? -1.989 -11.662 -2.186 1.00 97.06 88 GLY A C 1
ATOM 660 O O . GLY A 1 88 ? -2.321 -12.755 -2.626 1.00 97.06 88 GLY A O 1
ATOM 661 N N . HIS A 1 89 ? -2.343 -10.503 -2.743 1.00 97.75 89 HIS A N 1
ATOM 662 C CA . HIS A 1 89 ? -3.234 -10.389 -3.900 1.00 97.75 89 HIS A CA 1
ATOM 663 C C . HIS A 1 89 ? -2.450 -10.358 -5.209 1.00 97.75 89 HIS A C 1
ATOM 665 O O . HIS A 1 89 ? -1.307 -9.887 -5.253 1.00 97.75 89 HIS A O 1
ATOM 671 N N . SER A 1 90 ? -3.072 -10.885 -6.255 1.00 97.25 90 SER A N 1
ATOM 672 C CA . SER A 1 90 ? -2.550 -10.924 -7.621 1.00 97.25 90 SER A CA 1
ATOM 673 C C . SER A 1 90 ? -3.169 -9.853 -8.520 1.00 97.25 90 SER A C 1
ATOM 675 O O . SER A 1 90 ? -2.543 -9.482 -9.514 1.00 97.25 90 SER A O 1
ATOM 677 N N . ASP A 1 91 ? -4.335 -9.325 -8.138 1.00 96.88 91 ASP A N 1
ATOM 678 C CA . ASP A 1 91 ? -5.034 -8.232 -8.817 1.00 96.88 91 ASP A CA 1
ATOM 679 C C . ASP A 1 91 ? -5.370 -7.082 -7.842 1.00 96.88 91 ASP A C 1
ATOM 681 O O . ASP A 1 91 ? -5.043 -7.122 -6.649 1.00 96.88 91 ASP A O 1
ATOM 685 N N . ASP A 1 92 ? -5.959 -6.006 -8.358 1.00 95.94 92 ASP A N 1
ATOM 686 C CA .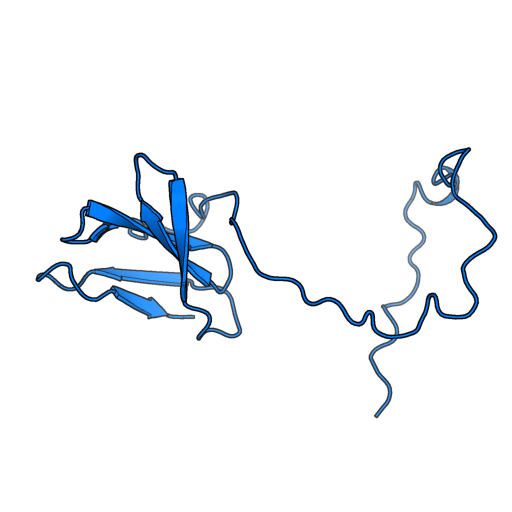 ASP A 1 92 ? -6.317 -4.812 -7.603 1.00 95.94 92 ASP A CA 1
ATOM 687 C C . ASP A 1 92 ? -7.199 -5.126 -6.386 1.00 95.94 92 ASP A C 1
ATOM 689 O O . ASP A 1 92 ? -8.281 -5.689 -6.502 1.00 95.94 92 ASP A O 1
ATOM 693 N N . ILE A 1 93 ? -6.794 -4.650 -5.203 1.00 97.56 93 ILE A N 1
ATOM 694 C CA . ILE A 1 93 ? -7.657 -4.706 -4.022 1.00 97.56 93 ILE A CA 1
ATOM 695 C C . ILE A 1 93 ? -8.823 -3.742 -4.236 1.00 97.56 93 ILE A C 1
ATOM 697 O O . ILE A 1 93 ? -8.618 -2.538 -4.426 1.00 97.56 93 ILE A O 1
ATOM 701 N N . MET A 1 94 ? -10.042 -4.257 -4.114 1.00 96.06 94 MET A N 1
ATOM 702 C CA . MET A 1 94 ? -11.278 -3.499 -4.314 1.00 96.06 94 MET A CA 1
ATOM 703 C C . MET A 1 94 ? -11.975 -3.138 -3.000 1.00 96.06 94 MET A C 1
ATOM 705 O O . MET A 1 94 ? -12.751 -2.181 -2.950 1.00 96.06 94 MET A O 1
ATOM 709 N N . CYS A 1 95 ? -11.706 -3.874 -1.917 1.00 96.31 95 CYS A N 1
ATOM 710 C CA . CYS A 1 95 ? -12.319 -3.608 -0.616 1.00 96.31 95 CYS A CA 1
ATOM 711 C C . CYS A 1 95 ? -11.395 -3.877 0.580 1.00 96.31 95 CYS A C 1
ATOM 713 O O . CYS A 1 95 ? -10.464 -4.682 0.521 1.00 96.31 95 CYS A O 1
ATOM 715 N N . LEU A 1 96 ? -11.681 -3.190 1.691 1.00 97.62 96 LEU A N 1
ATOM 716 C CA . LEU A 1 96 ? -10.966 -3.298 2.961 1.00 97.62 96 LEU A CA 1
ATOM 717 C C . LEU A 1 96 ? -11.959 -3.234 4.128 1.00 97.62 96 LEU A C 1
ATOM 719 O O . LEU A 1 96 ? -12.859 -2.397 4.134 1.00 97.62 96 LEU A O 1
ATOM 723 N N . ALA A 1 97 ? -11.781 -4.088 5.135 1.00 97.56 97 ALA A N 1
ATOM 724 C CA . ALA A 1 97 ? -12.583 -4.079 6.356 1.00 97.56 97 ALA A CA 1
ATOM 725 C C . ALA A 1 97 ? -11.698 -4.232 7.600 1.00 97.56 97 ALA A C 1
ATOM 727 O O . ALA A 1 97 ? -10.919 -5.177 7.715 1.00 97.56 97 ALA A O 1
ATOM 728 N N . MET A 1 98 ? -11.839 -3.309 8.552 1.00 97.62 98 MET A N 1
ATOM 729 C CA . MET A 1 98 ? -11.170 -3.378 9.853 1.00 97.62 98 MET A CA 1
ATOM 730 C C . MET A 1 98 ? -12.020 -4.194 10.832 1.00 97.62 98 MET A C 1
ATOM 732 O O . MET A 1 98 ? -13.197 -3.892 11.038 1.00 97.62 98 MET A O 1
ATOM 736 N N . HIS A 1 99 ? -11.431 -5.208 11.466 1.00 97.75 99 HIS A N 1
ATOM 737 C CA . HIS A 1 99 ? -12.090 -5.955 12.537 1.00 97.75 99 HIS A CA 1
ATOM 738 C C . HIS A 1 99 ? -12.370 -5.023 13.739 1.00 97.75 99 HIS A C 1
ATOM 740 O O . HIS A 1 99 ? -11.511 -4.201 14.057 1.00 97.75 99 HIS A O 1
ATOM 746 N N . PRO A 1 100 ? -13.494 -5.147 14.479 1.00 97.00 100 PRO A N 1
ATOM 747 C CA . PRO A 1 100 ? -13.857 -4.206 15.554 1.00 97.00 100 PRO A CA 1
ATOM 748 C C . PRO A 1 100 ? -12.822 -4.049 16.677 1.00 97.00 100 PRO A C 1
ATOM 750 O O . PRO A 1 100 ? -12.797 -3.040 17.375 1.00 97.00 100 PRO A O 1
ATOM 753 N N . ARG A 1 101 ? -11.951 -5.046 16.862 1.00 97.00 101 ARG A N 1
ATOM 754 C CA . ARG A 1 101 ? -10.837 -4.986 17.823 1.00 97.00 101 ARG A CA 1
ATOM 755 C C . ARG A 1 101 ? -9.673 -4.098 17.346 1.00 97.00 101 ARG A C 1
ATOM 757 O O . ARG A 1 101 ? -8.861 -3.676 18.169 1.00 97.00 101 ARG A O 1
ATOM 764 N N . GLY A 1 102 ? -9.601 -3.803 16.048 1.00 96.25 102 GLY A N 1
ATOM 765 C CA . GLY A 1 102 ? -8.626 -2.904 15.428 1.00 96.25 102 GLY A CA 1
ATOM 766 C C . GLY A 1 102 ? -7.250 -3.519 15.150 1.00 96.25 102 GLY A C 1
ATOM 767 O O . GLY A 1 102 ? -6.310 -2.784 14.861 1.00 96.25 102 GLY A O 1
ATOM 768 N N . ASP A 1 103 ? -7.089 -4.831 15.294 1.00 95.50 103 ASP A N 1
ATOM 769 C CA . ASP A 1 103 ? -5.818 -5.555 15.145 1.00 95.50 103 ASP A CA 1
ATOM 770 C C . ASP A 1 103 ? -5.724 -6.391 13.863 1.00 95.50 103 ASP A C 1
ATOM 772 O O . ASP A 1 103 ? -4.637 -6.840 13.507 1.00 95.50 103 ASP A O 1
ATOM 776 N N . LEU A 1 104 ? -6.842 -6.579 13.161 1.00 96.94 104 LEU A N 1
ATOM 777 C CA . LEU A 1 104 ? -6.927 -7.357 11.931 1.00 96.94 104 LEU A CA 1
ATOM 778 C C . LEU A 1 104 ? -7.633 -6.559 10.841 1.00 96.94 104 LEU A C 1
ATOM 780 O O . LEU A 1 104 ? -8.643 -5.898 11.087 1.00 96.94 104 LEU A O 1
ATOM 784 N N . VAL A 1 105 ? -7.113 -6.685 9.624 1.00 97.69 105 VAL A N 1
ATOM 785 C CA . VAL A 1 105 ? -7.681 -6.089 8.418 1.00 97.69 105 VAL A CA 1
ATOM 786 C C . VAL A 1 105 ? -7.931 -7.201 7.410 1.00 97.69 105 VAL A C 1
ATOM 788 O O . VAL A 1 105 ? -7.027 -7.977 7.110 1.00 97.69 105 VAL A O 1
ATOM 791 N N . ALA A 1 106 ? -9.153 -7.269 6.891 1.00 97.50 106 ALA A N 1
ATOM 792 C CA . ALA A 1 106 ? -9.507 -8.104 5.752 1.00 97.50 106 ALA A CA 1
ATOM 793 C C . ALA A 1 106 ? -9.466 -7.262 4.470 1.00 97.50 106 ALA A C 1
ATOM 795 O O . ALA A 1 106 ? -9.853 -6.092 4.482 1.00 97.50 106 ALA A O 1
ATOM 796 N N . THR A 1 107 ? -8.999 -7.854 3.374 1.00 97.81 107 THR A N 1
ATOM 797 C CA . THR A 1 107 ? -8.939 -7.233 2.041 1.00 97.81 107 THR A CA 1
ATOM 798 C C . THR A 1 107 ? -9.432 -8.229 0.999 1.00 97.81 107 THR A C 1
ATOM 800 O O . THR A 1 107 ? -9.278 -9.434 1.209 1.00 97.81 107 THR A O 1
ATOM 803 N N . GLY A 1 108 ? -10.029 -7.738 -0.085 1.00 96.50 108 GLY A N 1
ATOM 804 C CA . GLY A 1 108 ? -10.484 -8.563 -1.206 1.00 96.50 108 GLY A CA 1
ATOM 805 C C . GLY A 1 108 ? -10.070 -7.967 -2.548 1.00 96.50 108 GLY A C 1
ATOM 806 O O . GLY A 1 108 ? -10.144 -6.743 -2.702 1.00 96.50 108 GLY A O 1
ATOM 807 N N . GLU A 1 109 ? -9.641 -8.844 -3.456 1.00 92.50 109 GLU A N 1
ATOM 808 C CA . GLU A 1 109 ? -9.466 -8.606 -4.898 1.00 92.50 109 GLU A CA 1
ATOM 809 C C . GLU A 1 109 ? -10.755 -8.965 -5.652 1.00 92.50 109 GLU A C 1
ATOM 811 O O . GLU A 1 109 ? -11.370 -10.006 -5.310 1.00 92.50 109 GLU A O 1
#

Sequence (109 aa):
ADPEVGGASNALPCAGAIHPPAQYPTTHPKDAAACPDDTLKLEFVHGYRAHDARHNLAYAKSGHLCYHAAALGIAMHPTTRKQTFFRGHSDDIMCLAMHPRGDLVATGE

Secondary structure (DSSP, 8-state):
------------TTGGG-PPPTT--S---TTTTSPPS-------------SS--S-EEE-TTS-EEEEETTEEEEE-TTT--EEEE---SS---EEEE-TTSS-EEEE-

Foldseek 3Di:
DDDDDPDDDPPDPCNVVPDDDPPPDPDDDPCNVPDDPDDDDDWDDDDAPDPQAPPAWDAAPVRWIWGDDWQWTWTARPVVRGIDIDNPGPTGWRDWDADPNRHDMDIDD

InterPro domains:
  IPR005108 HELP motif [PF03451] (36-74)
  IPR015943 WD40/YVTN repeat-like-containing domain superfamily [G3DSA:2.130.10.10] (36-47)
  IPR015943 WD40/YVTN repeat-like-containing domain superfamily [G3DSA:2.130.10.10] (48-109)
  IPR050630 WD repeat Echinoderm Microtubule-associated Protein-like [PTHR13720] (16-109)

pLDDT: mean 87.43, std 16.72, range [34.16, 98.38]